Protein AF-A0A7X6SJV1-F1 (afdb_monomer)

Mean predicted aligned error: 3.37 Å

pLDDT: mean 95.65, std 3.67, range [83.44, 98.75]

Structure (mmCIF, N/CA/C/O backbone):
data_AF-A0A7X6SJV1-F1
#
_entry.id   AF-A0A7X6SJV1-F1
#
loop_
_atom_site.group_PDB
_atom_site.id
_atom_site.type_symbol
_atom_site.label_atom_id
_atom_site.label_alt_id
_atom_site.label_comp_id
_atom_site.label_asym_id
_atom_site.label_entity_id
_atom_site.label_seq_id
_atom_site.pdbx_PDB_ins_code
_atom_site.Cartn_x
_atom_site.Cartn_y
_atom_site.Cartn_z
_atom_site.occupancy
_atom_site.B_iso_or_equiv
_atom_site.auth_seq_id
_atom_site.auth_comp_id
_atom_site.auth_asym_id
_atom_site.auth_atom_id
_atom_site.pdbx_PDB_model_num
ATOM 1 N N . PHE A 1 1 ? 5.422 14.344 17.031 1.00 83.75 1 PHE A N 1
ATOM 2 C CA . PHE A 1 1 ? 4.317 14.255 16.051 1.00 83.75 1 PHE A CA 1
ATOM 3 C C . PHE A 1 1 ? 3.237 13.331 16.599 1.00 83.75 1 PHE A C 1
ATOM 5 O O . PHE A 1 1 ? 3.570 12.517 17.450 1.00 83.75 1 PHE A O 1
ATOM 12 N N . MET A 1 2 ? 1.979 13.478 16.159 1.00 94.75 2 MET A N 1
ATOM 13 C CA . MET A 1 2 ? 0.883 12.583 16.563 1.00 94.75 2 MET A CA 1
ATOM 14 C C . MET A 1 2 ? 1.130 11.158 16.053 1.00 94.75 2 MET A C 1
ATOM 16 O O . MET A 1 2 ? 1.625 10.970 14.941 1.00 94.75 2 MET A O 1
ATOM 20 N N . THR A 1 3 ? 0.754 10.168 16.850 1.00 97.50 3 THR A N 1
ATOM 21 C CA . THR A 1 3 ? 0.685 8.758 16.455 1.00 97.50 3 THR A CA 1
ATOM 22 C C . THR A 1 3 ? -0.494 8.513 15.509 1.00 97.50 3 THR A C 1
ATOM 24 O O . THR A 1 3 ? -1.457 9.284 15.470 1.00 97.50 3 THR A O 1
ATOM 2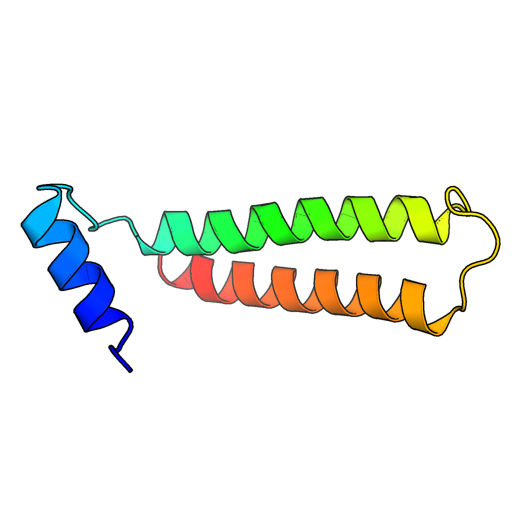7 N N . THR A 1 4 ? -0.476 7.397 14.776 1.00 93.69 4 THR A N 1
ATOM 28 C CA . THR A 1 4 ? -1.597 6.989 13.911 1.00 93.69 4 THR A CA 1
ATOM 29 C C . THR A 1 4 ? -2.919 6.910 14.681 1.00 93.69 4 THR A C 1
ATOM 31 O O . THR A 1 4 ? -3.939 7.405 14.206 1.00 93.69 4 THR A O 1
ATOM 34 N N . ALA A 1 5 ? -2.901 6.357 15.898 1.00 95.50 5 ALA A N 1
ATOM 35 C CA . ALA A 1 5 ? -4.091 6.237 16.740 1.00 95.50 5 ALA A CA 1
ATOM 36 C C . ALA A 1 5 ? -4.670 7.608 17.129 1.00 95.50 5 ALA A C 1
ATOM 38 O O . ALA A 1 5 ? -5.885 7.807 17.094 1.00 95.50 5 ALA A O 1
ATOM 39 N N . GLU A 1 6 ? -3.811 8.581 17.444 1.00 97.75 6 GLU A N 1
ATOM 40 C CA . GLU A 1 6 ? -4.241 9.946 17.762 1.00 97.75 6 GLU A CA 1
ATOM 41 C C . GLU A 1 6 ? -4.849 10.653 16.545 1.00 97.75 6 GLU A C 1
ATOM 43 O O . GLU A 1 6 ? -5.840 11.376 16.688 1.00 97.75 6 GLU A O 1
ATOM 48 N N . VAL A 1 7 ? -4.301 10.425 15.345 1.00 97.31 7 VAL A N 1
ATOM 49 C CA . VAL A 1 7 ? -4.854 10.971 14.095 1.00 97.31 7 VAL A CA 1
ATOM 50 C C . VAL A 1 7 ? -6.239 10.390 13.816 1.00 97.31 7 VAL A C 1
AT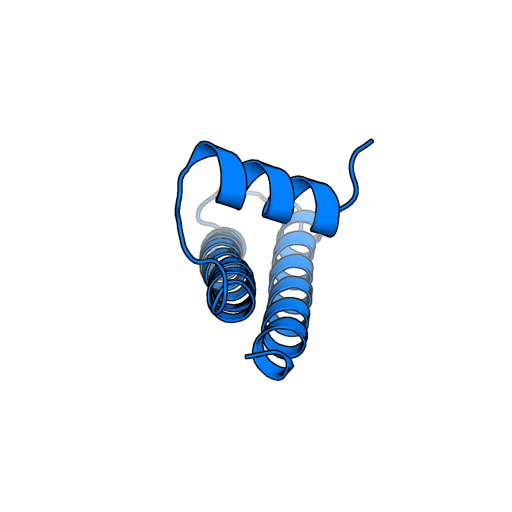OM 52 O O . VAL A 1 7 ? -7.175 11.155 13.573 1.00 97.31 7 VAL A O 1
ATOM 55 N N . LEU A 1 8 ? -6.399 9.065 13.909 1.00 96.94 8 LEU A N 1
ATOM 56 C CA . LEU A 1 8 ? -7.690 8.401 13.698 1.00 96.94 8 LEU A CA 1
ATOM 57 C C . LEU A 1 8 ? -8.737 8.877 14.706 1.00 96.94 8 LEU A C 1
ATOM 59 O O . LEU A 1 8 ? -9.841 9.252 14.309 1.00 96.94 8 LEU A O 1
ATOM 63 N N . LYS A 1 9 ? -8.372 8.954 15.993 1.00 97.44 9 LYS A N 1
ATOM 64 C CA . LYS A 1 9 ? -9.266 9.452 17.046 1.00 97.44 9 LYS A CA 1
ATOM 65 C C . LYS A 1 9 ? -9.726 10.877 16.754 1.00 97.44 9 LYS A C 1
ATOM 67 O O . LYS A 1 9 ? -10.925 11.143 16.762 1.00 97.44 9 LYS A O 1
ATOM 72 N N . ARG A 1 10 ? -8.794 11.787 16.451 1.00 97.75 10 ARG A N 1
ATOM 73 C CA . ARG A 1 10 ? -9.129 13.184 16.138 1.00 97.75 10 ARG A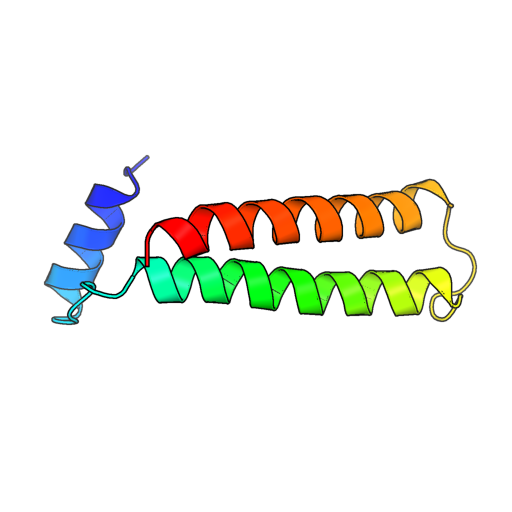 CA 1
ATOM 74 C C . ARG A 1 10 ? -10.040 13.282 14.915 1.00 97.75 10 ARG A C 1
ATOM 76 O O . ARG A 1 10 ? -11.008 14.038 14.946 1.00 97.75 10 ARG A O 1
ATOM 83 N N . TYR A 1 11 ? -9.746 12.527 13.857 1.00 97.75 11 TYR A N 1
ATOM 84 C CA . TYR A 1 11 ? -10.555 12.529 12.641 1.00 97.75 11 TYR A CA 1
ATOM 85 C C . TYR A 1 11 ? -11.973 12.007 12.898 1.00 97.75 11 TYR A C 1
ATOM 87 O O . TYR A 1 11 ? -12.933 12.651 12.472 1.00 97.75 11 TYR A O 1
ATOM 95 N N . ALA A 1 12 ? -12.125 10.902 13.634 1.00 98.00 12 ALA A N 1
ATOM 96 C CA . ALA A 1 12 ? -13.431 10.362 14.012 1.00 98.00 12 ALA A CA 1
ATOM 97 C C . ALA A 1 12 ? -14.238 11.368 14.849 1.00 98.00 12 ALA A C 1
ATOM 99 O O . ALA A 1 12 ? -15.399 11.626 14.543 1.00 98.00 12 ALA A O 1
ATOM 100 N N . THR A 1 13 ? -13.612 12.013 15.843 1.00 98.19 13 THR A N 1
ATOM 101 C CA . THR A 1 13 ? -14.278 13.020 16.687 1.00 98.19 13 THR A CA 1
ATOM 102 C C . THR A 1 13 ? -14.764 14.229 15.889 1.00 98.19 13 THR A C 1
ATOM 104 O O . THR A 1 13 ? -15.887 14.677 16.091 1.00 98.19 13 THR A O 1
ATOM 107 N N . VAL A 1 14 ? -13.938 14.769 14.989 1.00 98.38 14 VAL A N 1
ATOM 108 C CA . VAL A 1 14 ? -14.286 15.990 14.241 1.00 98.38 14 VAL A CA 1
ATOM 109 C C . VAL A 1 14 ? -15.264 15.702 13.103 1.00 98.38 14 VAL A C 1
ATOM 111 O O . VAL A 1 14 ? -16.135 16.519 12.824 1.00 98.38 14 VAL A O 1
ATOM 114 N N . SER A 1 15 ? -15.122 14.562 12.423 1.00 97.69 15 SER A N 1
ATOM 115 C CA . SER A 1 15 ? -15.942 14.239 11.249 1.00 97.69 15 SER A CA 1
ATOM 116 C C . SER A 1 15 ? -17.218 13.458 11.564 1.00 97.69 15 SER A C 1
ATOM 118 O O . SER A 1 15 ? -18.084 13.369 10.697 1.00 97.69 15 SER A O 1
ATOM 120 N N . GLY A 1 16 ? -17.322 12.850 12.752 1.00 97.62 16 GLY A N 1
ATOM 121 C CA . GLY A 1 16 ? -18.412 11.938 13.112 1.00 97.62 16 GLY A CA 1
ATOM 122 C C . GLY A 1 16 ? -18.427 10.626 12.316 1.00 97.62 16 GLY A C 1
ATOM 123 O O . GLY A 1 16 ? -19.406 9.887 12.384 1.00 97.62 16 GLY A O 1
ATOM 124 N N . ARG A 1 17 ? -17.382 10.336 11.528 1.00 97.00 17 ARG A N 1
ATOM 125 C CA . ARG A 1 17 ? -17.309 9.130 10.693 1.00 97.00 17 ARG A CA 1
ATOM 126 C C . ARG A 1 17 ? -16.882 7.914 11.505 1.00 97.00 17 ARG A C 1
ATOM 128 O O . ARG A 1 17 ? -15.938 7.988 12.289 1.00 97.00 17 ARG A O 1
ATOM 135 N N . ASP A 1 18 ? -17.522 6.785 11.219 1.00 96.25 18 ASP A N 1
ATOM 1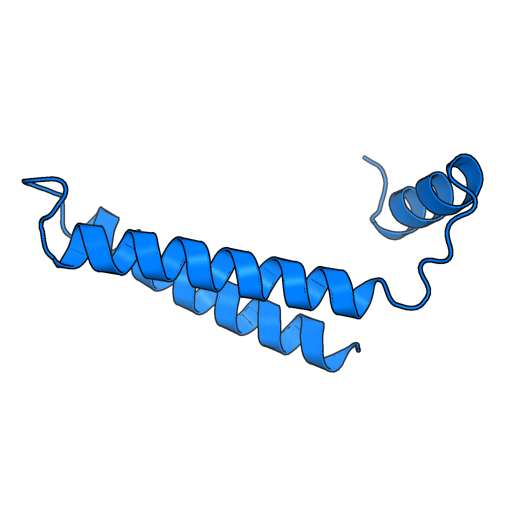36 C CA . ASP A 1 18 ? -17.056 5.475 11.658 1.00 96.25 18 ASP A CA 1
ATOM 137 C C . ASP A 1 18 ? -15.809 5.057 10.863 1.00 96.25 18 ASP A C 1
ATOM 139 O O . ASP A 1 18 ? -15.780 5.120 9.631 1.00 96.25 18 ASP A O 1
ATOM 143 N N . LEU A 1 19 ? -14.771 4.642 11.588 1.00 96.62 19 LEU A N 1
ATOM 144 C CA . LEU A 1 19 ? -13.489 4.195 11.047 1.00 96.62 19 LEU A CA 1
ATOM 145 C C . LEU A 1 19 ? -13.253 2.698 11.282 1.00 96.62 19 LEU A C 1
ATOM 147 O O . LEU A 1 19 ? -12.135 2.233 11.079 1.00 96.62 19 LEU A O 1
ATOM 151 N N . GLY A 1 20 ? -14.274 1.923 11.667 1.00 95.44 20 GLY A N 1
ATOM 152 C CA . GLY A 1 20 ? -14.143 0.485 11.933 1.00 95.44 20 GLY A CA 1
ATOM 153 C C . GLY A 1 20 ? -13.608 -0.338 10.754 1.00 95.44 20 GLY A C 1
ATOM 154 O O . GLY A 1 20 ? -13.092 -1.428 10.953 1.00 95.44 20 GLY A O 1
ATOM 155 N N . ARG A 1 21 ? -13.674 0.193 9.525 1.00 95.88 21 ARG A N 1
ATOM 156 C CA . ARG A 1 21 ? -13.115 -0.434 8.312 1.00 95.88 21 ARG A CA 1
ATOM 157 C C . ARG A 1 21 ? -11.840 0.242 7.804 1.00 95.88 21 ARG A C 1
ATOM 159 O O . ARG A 1 21 ? -11.526 0.136 6.620 1.00 95.88 21 ARG A O 1
ATOM 166 N N . ILE A 1 22 ? -11.125 0.986 8.648 1.00 96.19 22 ILE A N 1
ATOM 167 C CA . ILE A 1 22 ? -9.943 1.745 8.218 1.00 96.19 22 ILE A CA 1
ATOM 168 C C . ILE A 1 22 ? -8.854 0.855 7.608 1.00 96.19 22 ILE A C 1
ATOM 170 O O . ILE A 1 22 ? -8.258 1.252 6.608 1.00 96.19 22 ILE A O 1
ATOM 174 N N . ASP A 1 23 ? -8.662 -0.359 8.125 1.00 95.75 23 ASP A N 1
ATOM 175 C CA . ASP A 1 23 ? -7.659 -1.299 7.612 1.00 95.75 23 ASP A CA 1
ATOM 176 C C . ASP A 1 23 ? -7.928 -1.690 6.152 1.00 95.75 23 ASP A C 1
ATOM 178 O O . ASP A 1 23 ? -6.997 -1.736 5.346 1.00 95.75 23 ASP A O 1
ATOM 182 N N . TYR A 1 24 ? -9.203 -1.818 5.754 1.00 97.00 24 TYR A N 1
ATOM 183 C CA . TYR A 1 24 ? -9.574 -2.029 4.349 1.00 97.00 24 TYR A CA 1
ATOM 184 C C . TYR A 1 24 ? -9.115 -0.863 3.471 1.00 97.00 24 TYR A C 1
ATOM 186 O O . TYR A 1 24 ? -8.552 -1.071 2.397 1.00 97.00 24 TYR A O 1
ATOM 194 N N . TYR A 1 25 ? -9.327 0.376 3.919 1.00 97.31 25 TYR A N 1
ATOM 195 C CA . TYR A 1 25 ? -8.935 1.558 3.150 1.00 97.31 25 TYR A CA 1
ATOM 196 C C . TYR A 1 25 ? -7.416 1.744 3.091 1.00 97.31 25 TYR A C 1
ATOM 198 O O . TYR A 1 25 ? -6.912 2.256 2.091 1.00 97.31 25 TYR A O 1
ATOM 206 N N . ILE A 1 26 ? -6.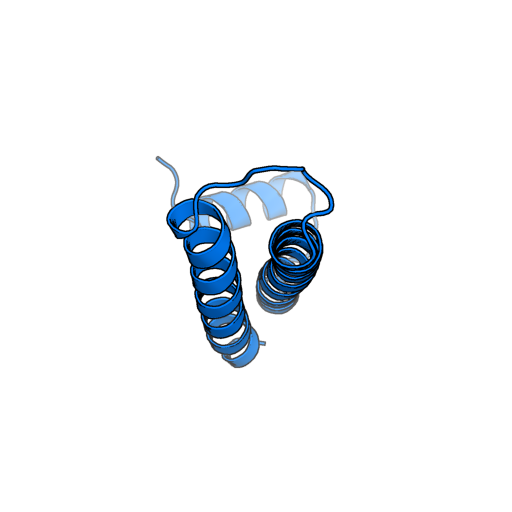684 1.306 4.119 1.00 97.00 26 ILE A N 1
ATOM 207 C CA . ILE A 1 26 ? -5.217 1.283 4.115 1.00 97.00 26 ILE A CA 1
ATOM 208 C C . ILE A 1 26 ? -4.715 0.250 3.100 1.00 97.00 26 ILE A C 1
ATOM 210 O O . ILE A 1 26 ? -3.921 0.604 2.226 1.00 97.00 26 ILE A O 1
ATOM 214 N N . ALA A 1 27 ? -5.224 -0.986 3.152 1.00 98.00 27 ALA A N 1
ATOM 215 C CA . ALA A 1 27 ? -4.876 -2.040 2.198 1.00 98.00 27 ALA A CA 1
ATOM 216 C C . ALA A 1 27 ? -5.203 -1.626 0.755 1.00 98.00 27 ALA A C 1
ATOM 218 O O . ALA A 1 27 ? -4.349 -1.684 -0.132 1.00 98.00 27 ALA A O 1
ATOM 219 N N . PHE A 1 28 ? -6.407 -1.094 0.533 1.00 98.25 28 PHE A N 1
ATOM 220 C CA . PHE A 1 28 ? -6.820 -0.545 -0.756 1.00 98.25 28 PHE A CA 1
ATOM 221 C C . PHE A 1 28 ? -5.934 0.628 -1.203 1.00 98.25 28 PHE A C 1
ATOM 223 O O . PHE A 1 28 ? -5.622 0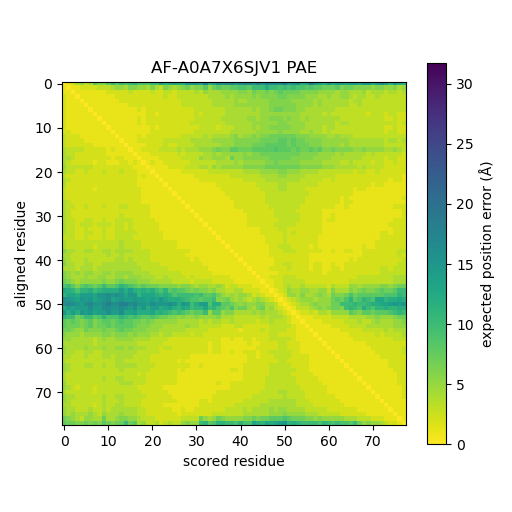.760 -2.388 1.00 98.25 28 PHE A O 1
ATOM 230 N N . GLY A 1 29 ? -5.495 1.473 -0.268 1.00 98.38 29 GLY A N 1
ATOM 231 C CA . GLY A 1 29 ? -4.557 2.562 -0.523 1.00 98.38 29 GLY A CA 1
ATOM 232 C C . GLY A 1 29 ? -3.220 2.065 -1.073 1.00 98.38 29 GLY A C 1
ATOM 233 O O . GLY A 1 29 ? -2.778 2.562 -2.113 1.00 98.38 29 GLY A O 1
ATOM 234 N N . TYR A 1 30 ? -2.613 1.061 -0.433 1.00 98.50 30 TYR A N 1
ATOM 235 C CA . TYR A 1 30 ? -1.372 0.444 -0.915 1.00 98.50 30 TYR A CA 1
ATOM 236 C C . TYR A 1 30 ? -1.556 -0.262 -2.254 1.00 98.50 30 TYR A C 1
ATOM 238 O O . TYR A 1 30 ? -0.743 -0.051 -3.156 1.00 98.50 30 TYR A O 1
ATOM 246 N N . TRP A 1 31 ? -2.648 -1.009 -2.427 1.00 98.62 31 TRP A N 1
ATOM 247 C CA . TRP A 1 31 ? -2.955 -1.677 -3.691 1.00 98.62 31 TRP A CA 1
ATOM 248 C C . TRP A 1 31 ? -3.069 -0.673 -4.842 1.00 98.62 31 TRP A C 1
ATOM 250 O O . TRP A 1 31 ? -2.437 -0.827 -5.887 1.00 98.62 31 TRP A O 1
ATOM 260 N N . LYS A 1 32 ? -3.811 0.419 -4.628 1.00 98.75 32 LYS A N 1
ATOM 261 C CA . LYS A 1 32 ? -3.977 1.479 -5.627 1.00 98.75 32 LYS A CA 1
ATOM 262 C C . LYS A 1 32 ? -2.635 2.114 -5.993 1.00 98.75 32 LYS A C 1
ATOM 264 O O . LYS A 1 32 ? -2.368 2.333 -7.174 1.00 98.75 32 LYS A O 1
ATOM 269 N N . LEU A 1 33 ? -1.788 2.401 -5.002 1.00 98.56 33 LEU A N 1
ATOM 270 C CA . LEU A 1 33 ? -0.436 2.911 -5.247 1.00 98.56 33 LEU A CA 1
ATOM 271 C C . LEU A 1 33 ? 0.417 1.891 -6.013 1.00 98.56 33 LEU A C 1
ATOM 273 O O . LEU A 1 33 ? 1.129 2.284 -6.936 1.00 98.56 33 LEU A O 1
ATOM 277 N N . CYS A 1 34 ? 0.310 0.600 -5.689 1.00 98.56 34 CYS A N 1
ATOM 278 C CA . CYS A 1 34 ? 0.989 -0.481 -6.402 1.00 98.56 34 CYS A CA 1
ATOM 279 C C . CYS A 1 34 ? 0.618 -0.470 -7.892 1.00 98.56 34 CYS A C 1
ATOM 281 O O . CYS A 1 34 ? 1.507 -0.422 -8.740 1.00 98.56 34 CYS A O 1
ATOM 283 N N . CYS A 1 35 ? -0.676 -0.397 -8.227 1.00 98.56 35 CYS A N 1
ATOM 284 C CA . CYS A 1 35 ? -1.142 -0.308 -9.615 1.00 98.56 35 CYS A CA 1
ATOM 285 C C . CYS A 1 35 ? -0.624 0.946 -10.338 1.00 98.56 35 CYS A C 1
ATOM 287 O O . CYS A 1 35 ? -0.207 0.863 -11.495 1.00 98.56 35 CYS A O 1
ATOM 289 N N . ILE A 1 36 ? -0.621 2.104 -9.666 1.00 98.50 36 ILE A N 1
ATOM 290 C CA . ILE A 1 36 ? -0.084 3.350 -10.234 1.00 98.50 36 ILE A CA 1
ATOM 291 C C . ILE A 1 36 ? 1.402 3.176 -10.565 1.00 98.50 36 ILE A C 1
ATOM 293 O O . ILE A 1 36 ? 1.817 3.468 -11.690 1.00 98.50 36 ILE A O 1
ATOM 297 N N . MET A 1 37 ? 2.187 2.656 -9.619 1.00 98.38 37 MET A N 1
ATOM 298 C CA . MET A 1 37 ? 3.622 2.445 -9.805 1.00 98.38 37 MET A CA 1
ATOM 299 C C . MET A 1 37 ? 3.927 1.363 -10.836 1.00 98.38 37 MET A C 1
ATOM 301 O O . MET A 1 37 ? 4.870 1.526 -11.605 1.00 98.38 37 MET A O 1
ATOM 305 N N . ALA A 1 38 ? 3.106 0.317 -10.931 1.00 98.00 38 ALA A N 1
ATOM 306 C CA . ALA A 1 38 ? 3.226 -0.700 -11.970 1.00 98.00 38 ALA A CA 1
ATOM 307 C C . ALA A 1 38 ? 3.012 -0.090 -13.361 1.00 98.00 38 ALA A C 1
ATOM 309 O O . ALA A 1 38 ? 3.777 -0.364 -14.283 1.00 98.00 38 ALA A O 1
ATOM 310 N N . GLY A 1 39 ? 2.037 0.815 -13.499 1.00 97.44 39 GLY A N 1
ATOM 311 C CA . GLY A 1 39 ? 1.845 1.581 -14.728 1.00 97.44 39 GLY A CA 1
ATOM 312 C C . GLY A 1 39 ? 3.021 2.512 -15.046 1.00 97.44 39 GLY A C 1
ATOM 313 O O . GLY A 1 39 ? 3.389 2.653 -16.212 1.00 97.44 39 GLY A O 1
ATOM 314 N N . VAL A 1 40 ? 3.625 3.150 -14.034 1.00 96.62 40 VAL A N 1
ATOM 315 C CA . VAL A 1 40 ? 4.842 3.966 -14.212 1.00 96.62 40 VAL A CA 1
ATOM 316 C C . VAL A 1 40 ? 5.984 3.088 -14.708 1.00 96.62 40 VAL A C 1
ATOM 318 O O . VAL A 1 40 ? 6.518 3.362 -15.780 1.00 96.62 40 VAL A O 1
ATOM 321 N N . TYR A 1 41 ? 6.288 2.005 -13.995 1.00 96.50 41 TYR A N 1
ATOM 322 C CA . TYR A 1 41 ? 7.308 1.037 -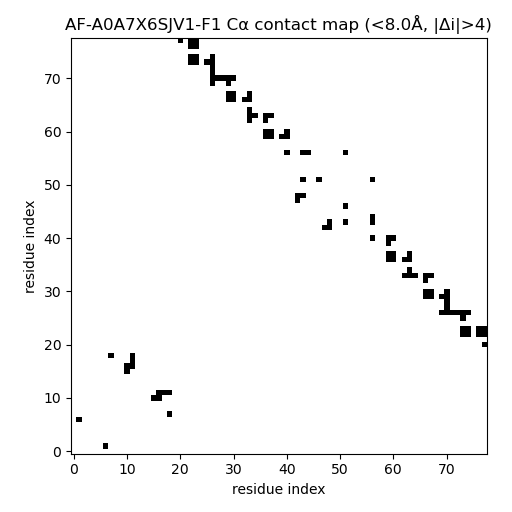14.384 1.00 96.50 41 TYR A CA 1
ATOM 323 C C . TYR A 1 41 ? 7.109 0.554 -15.826 1.00 96.50 41 TYR A C 1
ATOM 325 O O . TYR A 1 41 ? 8.037 0.651 -16.621 1.00 96.50 41 TYR A O 1
ATOM 333 N N . ALA A 1 42 ? 5.896 0.128 -16.195 1.00 96.19 42 ALA A N 1
ATOM 334 C CA . ALA A 1 42 ? 5.602 -0.380 -17.534 1.00 96.19 42 ALA A CA 1
ATOM 335 C C . ALA A 1 42 ? 5.905 0.644 -18.642 1.00 96.19 42 ALA A C 1
ATOM 337 O O . ALA A 1 42 ? 6.495 0.290 -19.661 1.00 96.19 42 ALA A O 1
ATOM 338 N N . ARG A 1 43 ? 5.557 1.925 -18.444 1.00 95.75 43 ARG A N 1
ATOM 339 C CA . ARG A 1 43 ? 5.850 2.993 -19.419 1.00 95.75 43 ARG A CA 1
ATOM 340 C C . ARG A 1 43 ? 7.348 3.260 -19.559 1.00 95.75 43 ARG A C 1
ATOM 342 O O . ARG A 1 43 ? 7.830 3.425 -20.676 1.00 95.75 43 ARG A O 1
ATOM 349 N N . TYR A 1 44 ? 8.076 3.292 -18.444 1.00 94.94 44 TYR A N 1
ATOM 350 C CA . TYR A 1 44 ? 9.525 3.507 -18.451 1.00 94.94 44 TYR A CA 1
ATOM 351 C C . TYR A 1 44 ? 10.280 2.315 -19.048 1.00 94.94 44 TYR A C 1
ATOM 353 O O . TYR A 1 44 ? 11.151 2.505 -19.891 1.00 94.94 44 TYR A O 1
ATOM 361 N N . ALA A 1 45 ? 9.897 1.089 -18.688 1.00 91.75 45 ALA A N 1
ATOM 362 C CA . ALA A 1 45 ? 10.469 -0.134 -19.246 1.00 91.75 45 ALA A CA 1
ATOM 363 C C . ALA A 1 45 ? 10.209 -0.268 -20.758 1.00 91.75 45 ALA A C 1
ATOM 365 O O . ALA A 1 45 ? 11.045 -0.805 -21.477 1.00 91.75 45 ALA A O 1
ATOM 366 N N . ALA A 1 46 ? 9.086 0.265 -21.250 1.00 93.38 46 ALA A N 1
ATOM 367 C CA . ALA A 1 46 ? 8.766 0.322 -22.676 1.00 93.38 46 ALA A CA 1
ATOM 368 C C . ALA A 1 46 ? 9.463 1.473 -23.435 1.00 93.38 46 ALA A C 1
ATOM 370 O O . ALA A 1 46 ? 9.220 1.643 -24.627 1.00 93.38 46 ALA A O 1
ATOM 371 N N . GLY A 1 47 ? 10.286 2.293 -22.769 1.00 92.12 47 GLY A N 1
ATOM 372 C CA . GLY A 1 47 ? 10.993 3.414 -23.398 1.00 92.12 47 GLY A CA 1
ATOM 373 C C . GLY A 1 47 ? 10.111 4.620 -23.741 1.00 92.12 47 GLY A C 1
ATOM 374 O O . GLY A 1 47 ? 10.557 5.522 -24.447 1.00 92.12 47 GLY A O 1
ATOM 375 N N . ALA A 1 48 ? 8.876 4.693 -23.227 1.00 90.94 48 ALA A N 1
ATOM 376 C CA . ALA A 1 48 ? 7.938 5.778 -23.542 1.00 90.94 48 ALA A CA 1
ATOM 377 C C . ALA A 1 48 ? 8.401 7.164 -23.046 1.00 90.94 48 ALA A C 1
ATOM 379 O O . ALA A 1 48 ? 7.851 8.179 -23.464 1.00 90.94 48 ALA A O 1
ATOM 380 N N . MET A 1 49 ? 9.399 7.205 -22.158 1.00 88.00 49 MET A N 1
ATOM 381 C CA . MET A 1 49 ? 9.988 8.428 -21.603 1.00 88.00 49 MET A CA 1
ATOM 382 C C . MET A 1 49 ? 11.368 8.759 -22.202 1.00 88.00 49 MET A C 1
ATOM 384 O O . MET A 1 49 ? 12.081 9.597 -21.658 1.00 88.00 49 MET A O 1
ATOM 388 N N . GLY A 1 50 ? 11.754 8.114 -23.310 1.00 87.62 50 GLY A N 1
ATOM 389 C CA . GLY A 1 50 ? 13.076 8.281 -23.921 1.00 87.62 50 GLY A CA 1
ATOM 390 C C . GLY A 1 50 ? 14.187 7.583 -23.132 1.00 87.62 50 GLY A C 1
ATOM 391 O O . GLY A 1 50 ? 13.940 6.599 -22.428 1.00 87.62 50 GLY A O 1
ATOM 392 N N . GLU A 1 51 ? 15.421 8.079 -23.252 1.00 83.44 51 GLU A N 1
ATOM 393 C CA . GLU A 1 51 ? 16.568 7.526 -22.526 1.00 83.44 51 GLU A CA 1
ATOM 394 C C . GLU A 1 51 ? 16.387 7.702 -21.016 1.00 83.44 51 GLU A C 1
ATOM 396 O O . GLU A 1 51 ? 16.474 8.798 -20.466 1.00 83.44 51 GLU A O 1
ATOM 401 N N . THR A 1 52 ? 16.138 6.587 -20.333 1.00 84.38 52 THR A N 1
ATOM 402 C CA . THR A 1 52 ? 16.059 6.531 -18.875 1.00 84.38 52 THR A CA 1
ATOM 403 C C . THR A 1 52 ? 17.183 5.647 -18.359 1.00 84.38 52 THR A C 1
ATOM 405 O O . THR A 1 52 ? 17.403 4.546 -18.860 1.00 84.38 52 THR A O 1
ATOM 408 N N . ALA A 1 53 ? 17.890 6.109 -17.329 1.00 88.06 53 ALA A N 1
ATOM 409 C CA . ALA A 1 53 ? 18.920 5.305 -16.687 1.00 88.06 53 ALA A CA 1
ATOM 410 C C . ALA A 1 53 ? 18.316 4.039 -16.050 1.00 88.06 53 ALA A C 1
ATOM 412 O O . ALA A 1 53 ? 17.308 4.122 -15.349 1.00 88.06 53 ALA A O 1
ATOM 413 N N . ALA A 1 54 ? 18.967 2.885 -16.235 1.00 88.25 54 ALA A N 1
ATOM 414 C CA . ALA A 1 54 ? 18.470 1.582 -15.774 1.00 88.25 54 ALA A CA 1
ATOM 415 C C . ALA A 1 54 ? 18.078 1.568 -14.282 1.00 88.25 54 ALA A C 1
ATOM 417 O O . ALA A 1 54 ? 17.002 1.088 -13.932 1.00 88.25 54 ALA A O 1
ATOM 418 N N . HIS A 1 55 ? 18.884 2.206 -13.424 1.00 91.81 55 HIS A N 1
ATOM 419 C CA . HIS A 1 55 ? 18.621 2.293 -11.984 1.00 91.81 55 HIS A CA 1
ATOM 420 C C . HIS A 1 55 ? 17.287 2.981 -11.636 1.00 91.81 55 HIS A C 1
ATOM 422 O O . HIS A 1 55 ? 16.684 2.671 -10.611 1.00 91.81 55 HIS A O 1
ATOM 428 N N . GLN A 1 56 ? 16.800 3.910 -12.471 1.00 91.19 56 GLN A N 1
ATOM 429 C CA . GLN A 1 56 ? 15.505 4.562 -12.248 1.00 91.19 56 GLN A CA 1
ATOM 430 C C . GLN A 1 56 ? 14.359 3.580 -12.515 1.00 91.19 56 GLN A C 1
ATOM 432 O O . GLN A 1 56 ? 13.448 3.449 -11.697 1.00 91.19 56 GLN A O 1
ATOM 437 N N . THR A 1 57 ? 14.434 2.841 -13.625 1.00 93.31 57 THR A N 1
ATOM 438 C CA . THR A 1 57 ? 13.451 1.809 -13.984 1.00 93.31 57 THR A CA 1
ATOM 439 C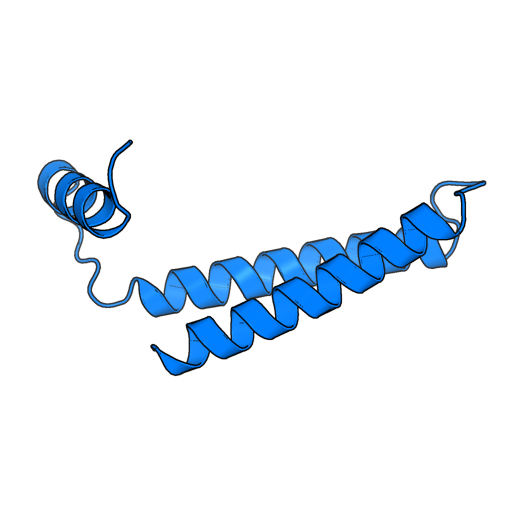 C . THR A 1 57 ? 13.415 0.686 -12.946 1.00 93.31 57 THR A C 1
ATOM 441 O O . THR A 1 57 ? 12.335 0.272 -12.519 1.00 93.31 57 THR A O 1
ATOM 444 N N . GLU A 1 58 ? 14.579 0.246 -12.469 1.00 94.94 58 GLU A N 1
ATOM 445 C CA . GLU A 1 58 ? 14.699 -0.713 -11.362 1.00 94.94 58 GLU A CA 1
ATOM 446 C C . GLU A 1 58 ? 14.107 -0.163 -10.057 1.00 94.94 58 GLU A C 1
ATOM 448 O O . GLU A 1 58 ? 13.394 -0.873 -9.347 1.00 94.94 58 GLU A O 1
ATOM 453 N N . GLY A 1 59 ? 14.317 1.125 -9.765 1.00 96.75 59 GLY A N 1
ATOM 454 C CA . GLY A 1 59 ? 13.693 1.808 -8.632 1.00 96.75 59 GLY A CA 1
ATOM 455 C C . GLY A 1 59 ? 12.163 1.719 -8.654 1.00 96.75 59 GLY A C 1
ATOM 456 O O . GLY A 1 59 ? 11.544 1.452 -7.620 1.00 96.75 59 GLY A O 1
ATOM 457 N N . PHE A 1 60 ? 11.541 1.857 -9.830 1.00 96.75 60 PHE A N 1
ATOM 458 C CA . PHE A 1 60 ? 10.095 1.672 -9.979 1.00 96.75 60 PHE A CA 1
ATOM 459 C C . PHE A 1 60 ? 9.657 0.225 -9.725 1.00 96.75 60 PHE A C 1
ATOM 461 O O . PHE A 1 60 ? 8.676 0.016 -9.008 1.00 96.75 60 PHE A O 1
ATOM 468 N N . ALA A 1 61 ? 10.394 -0.771 -10.223 1.00 96.50 61 ALA A N 1
ATOM 469 C CA . ALA A 1 61 ? 10.101 -2.184 -9.953 1.00 96.50 61 ALA A CA 1
ATOM 470 C C . ALA A 1 61 ? 10.201 -2.528 -8.452 1.00 96.50 61 ALA A C 1
ATOM 472 O O . ALA A 1 61 ? 9.340 -3.223 -7.896 1.00 96.50 61 ALA A O 1
ATOM 473 N N . ASN A 1 62 ? 11.205 -1.980 -7.764 1.00 98.12 62 ASN A N 1
ATOM 474 C CA . ASN A 1 62 ? 11.375 -2.145 -6.319 1.00 98.12 62 ASN A CA 1
ATOM 475 C C . ASN A 1 62 ? 10.223 -1.507 -5.527 1.00 98.12 62 ASN A C 1
ATOM 477 O O . ASN A 1 62 ? 9.744 -2.087 -4.545 1.00 98.12 62 ASN A O 1
ATOM 481 N N . MET A 1 63 ? 9.730 -0.342 -5.966 1.00 97.94 63 MET A N 1
ATOM 482 C CA . MET A 1 63 ? 8.556 0.294 -5.361 1.00 97.94 63 MET A CA 1
ATOM 483 C C . MET A 1 63 ? 7.288 -0.542 -5.543 1.00 97.94 63 MET A C 1
ATOM 485 O O . MET A 1 63 ? 6.541 -0.700 -4.579 1.00 97.94 63 MET A O 1
ATOM 489 N N . VAL A 1 64 ? 7.062 -1.120 -6.729 1.00 98.44 64 VAL A N 1
ATOM 490 C CA . VAL A 1 64 ? 5.933 -2.039 -6.972 1.00 98.44 64 VAL A CA 1
ATOM 491 C C . VAL A 1 64 ? 5.985 -3.217 -6.001 1.00 98.44 64 VAL A C 1
ATOM 493 O O . VAL A 1 64 ? 5.007 -3.485 -5.308 1.00 98.44 64 VAL A O 1
ATOM 496 N N . SER A 1 65 ? 7.146 -3.862 -5.878 1.00 98.31 65 SER A N 1
ATOM 497 C CA . SER A 1 65 ? 7.331 -5.012 -4.982 1.00 98.31 65 SER A CA 1
ATOM 498 C C . SER A 1 65 ? 7.107 -4.643 -3.510 1.00 98.31 65 SER A C 1
ATOM 500 O O . SER A 1 65 ? 6.433 -5.363 -2.771 1.00 98.31 65 SER A O 1
ATOM 502 N N . SER A 1 66 ? 7.607 -3.480 -3.084 1.00 98.44 66 SER A N 1
ATOM 503 C CA . SER A 1 66 ? 7.414 -2.981 -1.717 1.00 98.44 66 SER A CA 1
ATOM 504 C C . SER A 1 66 ? 5.944 -2.683 -1.416 1.00 98.44 66 SER A C 1
ATOM 506 O O . SER A 1 66 ? 5.445 -3.054 -0.354 1.00 98.44 66 SER A O 1
ATOM 508 N N . LEU A 1 67 ? 5.235 -2.043 -2.349 1.00 98.44 67 LEU A N 1
ATOM 509 C CA . LEU A 1 67 ? 3.813 -1.726 -2.209 1.00 98.44 67 LEU A CA 1
ATOM 510 C C . LEU A 1 67 ? 2.938 -2.981 -2.239 1.00 98.44 67 LEU A C 1
ATOM 512 O O . LEU A 1 67 ? 1.953 -3.043 -1.504 1.00 98.44 67 LEU A O 1
ATOM 516 N N . ALA A 1 68 ? 3.301 -3.991 -3.031 1.00 98.25 68 ALA A N 1
ATOM 517 C CA . ALA A 1 68 ? 2.626 -5.286 -3.029 1.00 98.25 68 ALA A CA 1
ATOM 518 C C . ALA A 1 68 ? 2.726 -5.967 -1.654 1.00 98.25 68 ALA A C 1
ATOM 520 O O . ALA A 1 68 ? 1.704 -6.373 -1.106 1.00 98.25 68 ALA A O 1
ATOM 521 N N . ARG A 1 69 ? 3.921 -5.995 -1.044 1.00 98.44 69 ARG A N 1
ATOM 522 C CA . ARG A 1 69 ? 4.105 -6.522 0.321 1.00 98.44 69 ARG A CA 1
ATOM 523 C C . ARG A 1 69 ? 3.283 -5.747 1.354 1.00 98.44 69 ARG A C 1
ATOM 525 O O . ARG A 1 69 ? 2.597 -6.353 2.166 1.00 98.44 69 ARG A O 1
ATOM 532 N N . LEU A 1 70 ? 3.315 -4.412 1.309 1.00 98.19 70 LEU A N 1
ATOM 533 C CA . LEU A 1 70 ? 2.526 -3.575 2.225 1.00 98.19 70 LEU A CA 1
ATOM 534 C C . LEU A 1 70 ? 1.015 -3.771 2.045 1.00 98.19 70 LEU A C 1
ATOM 536 O O . LEU A 1 70 ? 0.266 -3.688 3.015 1.00 98.19 70 LEU A O 1
ATOM 540 N N . THR A 1 71 ? 0.569 -4.033 0.814 1.00 98.19 71 THR A N 1
ATOM 541 C CA . THR A 1 71 ? -0.828 -4.374 0.524 1.00 98.19 71 THR A CA 1
ATOM 542 C C . THR A 1 71 ? -1.219 -5.665 1.228 1.00 98.19 71 THR A C 1
ATOM 544 O O . THR A 1 71 ? -2.238 -5.674 1.908 1.00 98.19 71 THR A O 1
ATOM 547 N N . ASP A 1 72 ? -0.412 -6.721 1.100 1.00 97.94 72 ASP A N 1
ATOM 548 C CA . ASP A 1 72 ? -0.674 -8.010 1.747 1.00 97.94 72 ASP A CA 1
ATOM 549 C C . ASP A 1 72 ? -0.687 -7.871 3.278 1.00 97.94 72 ASP A C 1
ATOM 551 O O . ASP A 1 72 ? -1.675 -8.203 3.926 1.00 97.94 72 ASP A O 1
ATOM 555 N N . GLU A 1 73 ? 0.336 -7.238 3.860 1.00 97.31 73 GLU A N 1
ATOM 556 C CA . GLU A 1 73 ? 0.421 -7.000 5.310 1.00 97.31 73 GLU A CA 1
ATOM 557 C C . GLU A 1 73 ? -0.755 -6.188 5.870 1.00 97.31 73 GLU A C 1
ATOM 559 O O . GLU A 1 73 ? -1.185 -6.408 7.005 1.00 97.31 73 GLU A O 1
ATOM 564 N N . ALA A 1 74 ? -1.259 -5.219 5.105 1.00 96.19 74 ALA A N 1
ATOM 565 C CA . ALA A 1 74 ? -2.438 -4.454 5.487 1.00 96.19 74 ALA A CA 1
ATOM 566 C C . ALA A 1 74 ? -3.729 -5.263 5.292 1.00 96.19 74 ALA A C 1
ATOM 568 O O . ALA A 1 74 ? -4.628 -5.165 6.123 1.00 96.19 74 ALA A O 1
ATOM 569 N N . ALA A 1 75 ? -3.819 -6.076 4.237 1.00 96.12 75 ALA A N 1
ATOM 570 C CA . ALA A 1 75 ? -4.985 -6.902 3.941 1.00 96.12 75 ALA A CA 1
ATOM 571 C C . ALA A 1 75 ? -5.226 -7.987 5.002 1.00 96.12 75 ALA A C 1
ATOM 573 O O . ALA A 1 75 ? -6.378 -8.284 5.292 1.00 96.12 75 ALA A O 1
ATOM 574 N N . GLN A 1 76 ? -4.173 -8.511 5.642 1.00 97.00 76 GLN A N 1
ATOM 575 C CA . GLN A 1 76 ? -4.301 -9.463 6.760 1.00 97.00 76 GLN A CA 1
ATOM 576 C C . GLN A 1 76 ? -4.982 -8.872 8.011 1.00 97.00 76 GLN A C 1
ATOM 578 O O . GLN A 1 76 ? -5.315 -9.610 8.936 1.00 97.00 76 GLN A O 1
ATOM 583 N N . LYS A 1 77 ? -5.150 -7.544 8.078 1.00 92.25 77 LYS A N 1
ATOM 584 C CA . LYS A 1 77 ? -5.788 -6.835 9.203 1.00 92.25 77 LYS A CA 1
ATOM 585 C C . LYS A 1 77 ? -7.260 -6.499 8.945 1.00 92.25 77 LYS A C 1
ATOM 587 O O . LYS A 1 77 ? -7.893 -5.915 9.820 1.00 92.25 77 LYS A O 1
ATOM 592 N N . VAL A 1 78 ? -7.764 -6.798 7.745 1.00 89.19 78 VAL A N 1
ATOM 593 C CA . VAL A 1 78 ? -9.147 -6.535 7.308 1.00 89.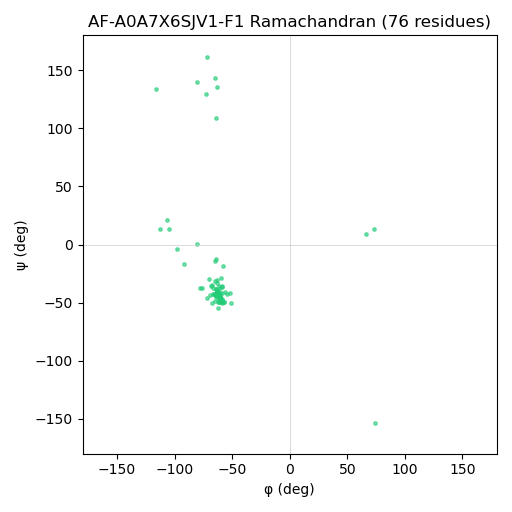19 78 VAL A CA 1
ATOM 594 C C . VAL A 1 78 ? -10.061 -7.667 7.743 1.00 89.19 78 VAL A C 1
ATOM 596 O O . VAL A 1 78 ? -11.188 -7.344 8.179 1.00 89.19 78 VAL A O 1
#

Radius of gyration: 16.87 Å; Cα contacts (8 Å, |Δi|>4): 58; chains: 1; bounding box: 37×26×42 Å

Sequence (78 aa):
FMTTAEVLKRYATVSGRDLGRIDYYIAFGYWKLCCIMAGVYARYAAGAMGETAAHQTEGFANMVSSLARLTDEAAQKV

Secondary structure (DSSP, 8-state):
---HHHHHHHHHHHH----TTHHHHHHHHHHHHHHHHHHHHHHHHTTTTSS--HHHHHHHHHHHHHHHHHHHHHHTT-

Nearest PDB structures (foldseek):
  4l0r-assembly1_B  TM=4.743E-01  e=4.652E+00  Homo sapiens
  4afl-assembly2_F  TM=4.654E-01  e=4.951E+00  Homo sapiens

Solvent-accessible surface area (backbone atoms only — not comparable to full-atom values): 4288 Å² total; per-residue (Å²): 131,83,52,73,68,56,50,52,51,51,49,31,70,75,68,71,50,88,60,92,59,46,40,48,55,50,14,50,48,29,43,53,51,22,55,54,35,45,54,51,28,53,40,50,74,70,43,75,73,54,94,68,62,67,70,59,47,50,50,31,50,52,48,25,55,52,24,49,52,50,16,51,67,29,48,78,67,93

Foldseek 3Di:
DDDPVRVVVVCCVVVVDDCPVVLVVQLVVLVVVLVVLVVVLVCVVVCVVPDDDPVVSVVSVVSSVVSVVSSVVSVVVD